Protein AF-A0A955EA61-F1 (afdb_monomer_lite)

Secondary structure (DSSP, 8-state):
--HHHHHHHGGGS-HHHHHHHHTPPP--SSS-SS-HHHHHHHHT-S-HHHHHHHHHHHH--

Foldseek 3Di:
DDPVVLVVLLVQADPVVNVCVVPPDDPPDDDDLDDSVLLSVLSPDNDNVVSVVSSVVSVVD

Sequence (61 aa):
RARATQIMNLRLLAPDIQEEILYLPLTMSGRDALTEKRVRPIAVTPDWRVQRAMWRELRDA

Radius of gyration: 11.69 Å; chains: 1; bounding box: 29×18×33 Å

pLDDT: mean 89.65, std 7.68, range [62.62, 98.25]

Structure (mmCIF, N/CA/C/O backbone):
data_AF-A0A955EA61-F1
#
_entry.id   AF-A0A955EA61-F1
#
loop_
_atom_site.group_PDB
_atom_site.id
_atom_site.type_symbol
_atom_site.label_atom_id
_atom_site.label_alt_id
_atom_site.label_comp_id
_atom_site.label_asym_id
_atom_site.label_entity_id
_atom_site.label_seq_id
_atom_site.pdbx_PDB_ins_code
_atom_site.Cartn_x
_atom_site.Cartn_y
_atom_site.Cartn_z
_atom_site.occupancy
_atom_site.B_iso_or_equiv
_atom_site.auth_seq_id
_atom_site.auth_comp_id
_atom_site.auth_asym_id
_atom_site.auth_atom_id
_atom_site.pdbx_PDB_model_num
ATOM 1 N N . ARG A 1 1 ? 15.253 -5.618 1.423 1.00 62.62 1 AR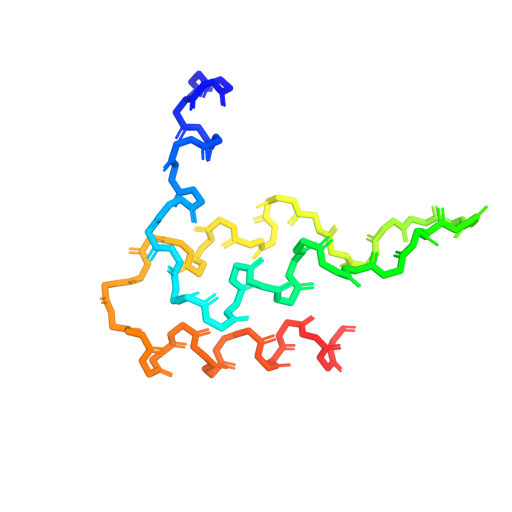G A N 1
ATOM 2 C CA . ARG A 1 1 ? 14.900 -4.587 0.411 1.00 62.62 1 ARG A CA 1
ATOM 3 C C . ARG A 1 1 ? 14.892 -3.234 1.113 1.00 62.62 1 ARG A C 1
ATOM 5 O O . ARG A 1 1 ? 14.399 -3.180 2.232 1.00 62.62 1 ARG A O 1
ATOM 12 N N . ALA A 1 2 ? 15.478 -2.193 0.522 1.00 78.56 2 ALA A N 1
ATOM 13 C CA . ALA A 1 2 ? 15.535 -0.871 1.148 1.00 78.56 2 ALA A CA 1
ATOM 14 C C . ALA A 1 2 ? 14.130 -0.246 1.263 1.00 78.56 2 ALA A C 1
ATOM 16 O O . ALA A 1 2 ? 13.310 -0.411 0.356 1.00 78.56 2 ALA A O 1
ATOM 17 N N . ARG A 1 3 ? 13.867 0.485 2.357 1.00 78.75 3 ARG A N 1
ATOM 18 C CA . ARG A 1 3 ? 12.588 1.186 2.603 1.00 78.75 3 ARG A CA 1
ATOM 19 C C . ARG A 1 3 ? 12.228 2.164 1.481 1.00 78.75 3 ARG A C 1
ATOM 21 O O . ARG A 1 3 ? 11.081 2.202 1.054 1.00 78.75 3 ARG A O 1
ATOM 28 N N . ALA A 1 4 ? 13.217 2.873 0.934 1.00 84.94 4 ALA A N 1
ATOM 29 C CA . ALA A 1 4 ? 13.015 3.781 -0.195 1.00 84.94 4 ALA A CA 1
ATOM 30 C C . ALA A 1 4 ? 12.424 3.061 -1.421 1.00 84.94 4 ALA A C 1
ATOM 32 O O . ALA A 1 4 ? 11.463 3.533 -2.015 1.00 84.94 4 ALA A O 1
ATOM 33 N N . THR A 1 5 ? 12.919 1.865 -1.754 1.00 85.62 5 THR A N 1
ATOM 34 C CA . THR A 1 5 ? 12.390 1.071 -2.874 1.00 85.62 5 THR A CA 1
ATOM 35 C C . THR A 1 5 ? 10.935 0.659 -2.66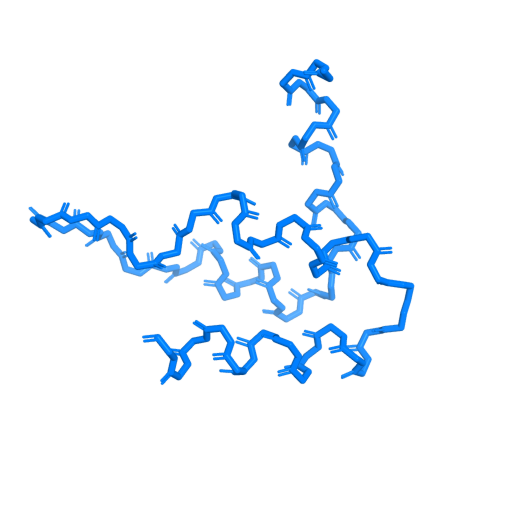0 1.00 85.62 5 THR A C 1
ATOM 37 O O . THR A 1 5 ? 10.197 0.536 -3.627 1.00 85.62 5 THR A O 1
ATOM 40 N N . GLN A 1 6 ? 10.511 0.405 -1.419 1.00 82.44 6 GLN A N 1
ATOM 41 C CA . GLN A 1 6 ? 9.119 0.044 -1.120 1.00 82.44 6 GLN A CA 1
ATOM 42 C C . GLN A 1 6 ? 8.185 1.222 -1.386 1.00 82.44 6 GLN A C 1
ATOM 44 O O . GLN A 1 6 ? 7.204 1.057 -2.104 1.00 82.44 6 GLN A O 1
ATOM 49 N N . ILE A 1 7 ? 8.560 2.407 -0.900 1.00 83.62 7 ILE A N 1
ATOM 50 C CA . ILE A 1 7 ? 7.818 3.651 -1.128 1.00 83.62 7 ILE A CA 1
ATOM 51 C C . ILE A 1 7 ? 7.726 3.948 -2.629 1.00 83.62 7 ILE A C 1
ATOM 53 O O . ILE A 1 7 ? 6.643 4.225 -3.134 1.00 83.62 7 ILE A O 1
ATOM 57 N N . MET A 1 8 ? 8.831 3.805 -3.369 1.00 88.00 8 MET A N 1
ATOM 58 C CA . MET A 1 8 ? 8.842 4.074 -4.811 1.00 88.00 8 MET A CA 1
ATOM 59 C C . MET A 1 8 ? 7.930 3.141 -5.616 1.00 88.00 8 MET A C 1
ATOM 61 O O . MET A 1 8 ? 7.365 3.578 -6.616 1.00 88.00 8 MET A O 1
ATOM 65 N N . ASN A 1 9 ? 7.732 1.890 -5.183 1.00 87.56 9 ASN A N 1
ATOM 66 C CA . ASN A 1 9 ? 6.826 0.977 -5.891 1.00 87.56 9 ASN A CA 1
ATOM 67 C C . ASN A 1 9 ? 5.365 1.429 -5.806 1.00 87.56 9 ASN A C 1
ATOM 69 O O . ASN A 1 9 ? 4.595 1.080 -6.690 1.00 87.56 9 ASN A O 1
ATOM 73 N N . LEU A 1 10 ? 4.969 2.220 -4.801 1.00 85.81 10 LEU A N 1
ATOM 74 C CA . LEU A 1 10 ? 3.589 2.713 -4.701 1.00 85.81 10 LEU A CA 1
ATOM 75 C C . LEU A 1 10 ? 3.198 3.577 -5.909 1.00 85.81 10 LEU A C 1
ATOM 77 O O . LEU A 1 10 ? 2.025 3.628 -6.271 1.00 85.81 10 LEU A O 1
ATOM 81 N N . ARG A 1 11 ? 4.177 4.169 -6.610 1.00 91.25 11 ARG A N 1
ATOM 82 C CA . ARG A 1 11 ? 3.956 4.903 -7.864 1.00 91.25 11 ARG A CA 1
ATOM 83 C C . ARG A 1 11 ? 3.446 4.019 -9.015 1.00 91.25 11 ARG A C 1
ATOM 85 O O . ARG A 1 11 ? 2.927 4.552 -9.987 1.00 91.25 11 ARG A O 1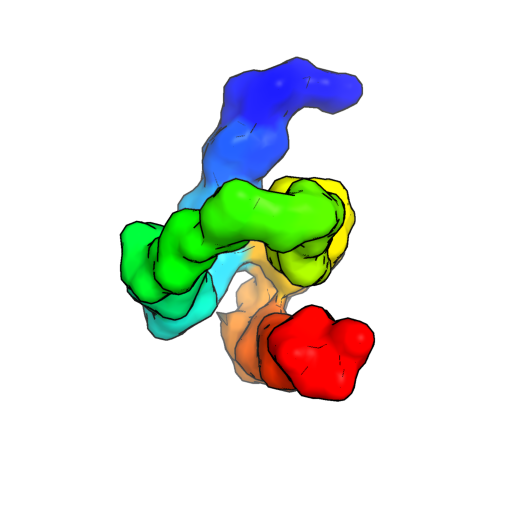
ATOM 92 N N . LEU A 1 12 ? 3.591 2.696 -8.915 1.00 95.19 12 LEU A N 1
ATOM 93 C CA . LEU A 1 12 ? 3.148 1.727 -9.927 1.00 95.19 12 LEU A CA 1
ATOM 94 C C . LEU A 1 12 ? 1.675 1.317 -9.775 1.00 95.19 12 LEU A C 1
ATOM 96 O O . LEU A 1 12 ? 1.139 0.608 -10.630 1.00 95.19 12 LEU A O 1
ATOM 100 N N . LEU A 1 13 ? 1.023 1.740 -8.690 1.00 97.00 13 LEU A N 1
ATOM 101 C CA . LEU A 1 13 ? -0.403 1.513 -8.491 1.00 97.00 13 LEU A CA 1
ATOM 102 C C . LEU A 1 13 ? -1.235 2.280 -9.525 1.00 97.00 13 LEU A C 1
ATOM 104 O O . LEU A 1 13 ? -0.836 3.348 -9.993 1.00 97.00 13 LEU A O 1
ATOM 108 N N . ALA A 1 14 ? -2.408 1.742 -9.846 1.00 97.62 14 ALA A N 1
ATOM 109 C CA . ALA A 1 14 ? -3.412 2.441 -10.628 1.00 97.62 14 ALA A CA 1
ATOM 110 C C . ALA A 1 14 ? -3.765 3.784 -9.948 1.00 97.62 14 ALA A C 1
ATOM 112 O O . ALA A 1 14 ? -3.842 3.825 -8.715 1.00 97.62 14 ALA A O 1
ATOM 113 N N . PRO A 1 15 ? -3.986 4.871 -10.715 1.00 96.81 15 PRO A N 1
ATOM 114 C CA . PRO A 1 15 ? -4.208 6.203 -10.145 1.00 96.81 15 PRO A CA 1
ATOM 115 C C . PRO A 1 15 ? -5.349 6.265 -9.119 1.00 96.81 15 PRO A C 1
ATOM 117 O O . PRO A 1 15 ? -5.191 6.851 -8.055 1.00 96.81 15 PRO A O 1
ATOM 120 N N . ASP A 1 16 ? -6.458 5.577 -9.387 1.00 97.25 16 ASP A N 1
ATOM 121 C CA . ASP A 1 16 ? -7.617 5.495 -8.494 1.00 97.25 16 ASP A CA 1
ATOM 122 C C . ASP A 1 16 ? -7.284 4.832 -7.146 1.00 97.25 16 ASP A C 1
ATOM 124 O O . ASP A 1 16 ? -7.719 5.296 -6.095 1.00 97.25 16 ASP A O 1
ATOM 128 N N . ILE A 1 17 ? -6.426 3.808 -7.148 1.00 96.00 17 ILE A N 1
ATOM 129 C CA . ILE A 1 17 ? -5.966 3.151 -5.916 1.00 96.00 17 ILE A CA 1
ATOM 130 C C . ILE A 1 17 ? -5.054 4.089 -5.110 1.00 96.00 17 ILE A C 1
ATOM 132 O O . ILE A 1 17 ? -5.099 4.094 -3.880 1.00 96.00 17 ILE A O 1
ATOM 136 N N . GLN A 1 18 ? -4.220 4.890 -5.783 1.00 94.94 18 GLN A N 1
ATOM 137 C CA . GLN A 1 18 ? -3.381 5.886 -5.107 1.00 94.94 18 GLN A CA 1
ATOM 138 C C . GLN A 1 18 ? -4.232 6.948 -4.412 1.00 94.94 18 GLN A C 1
ATOM 140 O O . GLN A 1 18 ? -3.952 7.281 -3.262 1.00 94.94 18 GLN A O 1
ATOM 145 N N . GLU A 1 19 ? -5.273 7.444 -5.082 1.00 95.12 19 GLU A N 1
ATOM 146 C CA . GLU A 1 19 ? -6.226 8.386 -4.493 1.00 95.12 19 GLU A CA 1
ATOM 147 C C . GLU A 1 19 ? -6.937 7.777 -3.282 1.00 95.12 19 GLU A C 1
ATOM 149 O O . GLU A 1 19 ? -6.946 8.393 -2.217 1.00 95.12 19 GLU A O 1
ATOM 154 N N . GLU A 1 20 ? -7.448 6.546 -3.387 1.00 93.56 20 GLU A N 1
ATOM 155 C CA . GLU A 1 20 ? -8.083 5.876 -2.248 1.00 93.56 20 GLU A CA 1
ATOM 156 C C . GLU A 1 20 ? -7.136 5.767 -1.047 1.00 93.56 20 GLU A C 1
ATOM 158 O O . GLU A 1 20 ? -7.550 6.076 0.067 1.00 93.56 20 GLU A O 1
ATOM 163 N N . ILE A 1 21 ? -5.865 5.400 -1.259 1.00 90.94 21 ILE A N 1
ATOM 164 C CA . ILE A 1 21 ? -4.853 5.325 -0.191 1.00 90.94 21 ILE A CA 1
ATOM 165 C C . ILE A 1 21 ? -4.597 6.696 0.448 1.00 90.94 21 ILE A C 1
ATOM 167 O O . ILE A 1 21 ? -4.479 6.783 1.670 1.00 90.94 21 ILE A O 1
ATOM 171 N N . LEU A 1 22 ? -4.496 7.757 -0.356 1.00 90.62 22 LEU A N 1
ATOM 172 C CA . LEU A 1 22 ? -4.247 9.119 0.132 1.00 90.62 22 LEU A CA 1
ATOM 173 C C . LEU A 1 22 ? -5.390 9.649 1.004 1.00 90.62 22 LEU A C 1
ATOM 175 O O . LEU A 1 22 ? -5.140 10.438 1.915 1.00 90.62 22 LEU A O 1
ATOM 179 N N . TYR A 1 23 ? -6.619 9.206 0.737 1.00 91.75 23 TYR A N 1
ATOM 180 C CA . TYR A 1 23 ? -7.823 9.623 1.455 1.00 91.75 23 TYR A CA 1
ATOM 181 C C . TYR A 1 23 ? -8.343 8.578 2.450 1.00 91.75 23 TYR A C 1
ATOM 183 O O . TYR A 1 23 ? -9.483 8.687 2.911 1.00 91.75 23 TYR A O 1
ATOM 191 N N . LEU A 1 24 ? -7.532 7.578 2.813 1.00 87.88 24 LEU A N 1
ATOM 192 C CA . LEU A 1 24 ? -7.930 6.612 3.833 1.00 87.88 24 LEU A CA 1
ATOM 193 C C . LEU A 1 24 ? -8.220 7.317 5.166 1.00 87.88 24 LEU A C 1
ATOM 195 O O . LEU A 1 24 ? -7.440 8.173 5.600 1.00 87.88 24 LEU A O 1
ATOM 199 N N . PRO A 1 25 ? -9.315 6.945 5.852 1.00 85.88 25 PRO A N 1
ATOM 200 C CA . PRO A 1 25 ? -9.572 7.449 7.187 1.00 85.88 25 PRO A CA 1
ATOM 201 C C . PRO A 1 25 ? -8.453 7.002 8.129 1.00 85.88 25 PRO A C 1
ATOM 203 O O . PRO A 1 25 ? -7.932 5.891 8.027 1.00 85.88 25 PRO A O 1
ATOM 206 N N . LEU A 1 26 ? 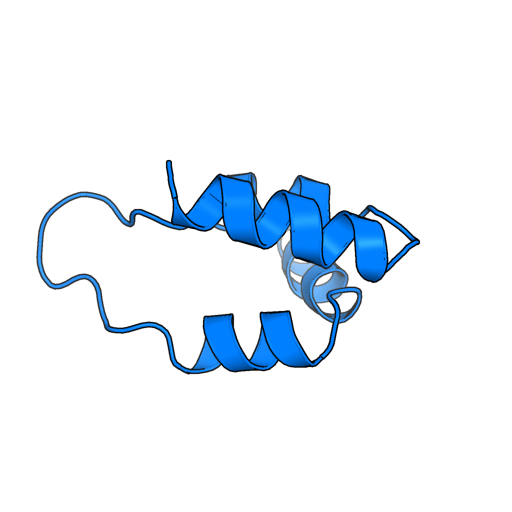-8.102 7.869 9.077 1.00 83.44 26 LEU A N 1
ATOM 207 C CA . LEU A 1 26 ? -7.131 7.529 10.108 1.00 83.44 26 LEU A CA 1
ATOM 208 C C . LEU A 1 26 ? -7.678 6.397 10.981 1.00 83.44 26 LEU A C 1
ATOM 210 O O . LEU A 1 26 ? -8.753 6.515 11.573 1.00 83.44 26 LEU A O 1
ATOM 214 N N . THR A 1 27 ? -6.904 5.326 11.124 1.00 83.62 27 THR A N 1
ATOM 215 C CA . THR A 1 27 ? -7.197 4.282 12.106 1.00 83.62 27 THR A CA 1
ATOM 216 C C . THR A 1 27 ? -6.957 4.838 13.508 1.00 83.62 27 THR A C 1
ATOM 218 O O . THR A 1 27 ? -5.819 5.024 13.935 1.00 83.62 27 THR A O 1
ATOM 221 N N . MET A 1 28 ? -8.039 5.137 14.233 1.00 80.00 28 MET A N 1
ATOM 222 C CA . MET A 1 28 ? -7.966 5.768 15.561 1.00 80.00 28 MET A CA 1
ATOM 223 C C . MET A 1 28 ? -7.711 4.777 16.706 1.00 80.00 28 MET A C 1
ATOM 225 O O . MET A 1 28 ? -7.329 5.181 17.801 1.00 80.00 28 MET A O 1
ATOM 229 N N . SER A 1 29 ? -7.933 3.481 16.478 1.00 77.44 29 SER A N 1
ATOM 230 C CA . SER A 1 29 ? -7.652 2.417 17.445 1.00 77.44 29 SER A CA 1
ATOM 231 C C . SER A 1 29 ? -7.547 1.060 16.744 1.00 77.44 29 SER A C 1
ATOM 233 O O . SER A 1 29 ? -8.116 0.866 15.672 1.00 77.44 29 SER A O 1
ATOM 235 N N . GLY A 1 30 ? -6.830 0.112 17.351 1.00 79.88 30 GLY A N 1
ATOM 236 C CA . GLY A 1 30 ? -6.622 -1.221 16.777 1.00 79.88 30 GLY A CA 1
ATOM 237 C C . GLY A 1 30 ? -5.490 -1.280 15.745 1.00 79.88 30 GLY A C 1
ATOM 238 O O . GLY A 1 30 ? -4.637 -0.396 15.682 1.00 79.88 30 GLY A O 1
ATOM 239 N N . ARG A 1 31 ? -5.433 -2.376 14.979 1.00 75.06 31 ARG A N 1
ATOM 240 C CA . ARG A 1 31 ? -4.465 -2.531 13.881 1.00 75.06 31 ARG A CA 1
ATOM 241 C C . ARG A 1 31 ? -5.040 -1.939 12.605 1.00 75.06 31 ARG A C 1
ATOM 243 O O . ARG A 1 31 ? -6.212 -2.151 12.316 1.00 75.06 31 ARG A O 1
ATOM 250 N N . ASP A 1 32 ? -4.179 -1.297 11.824 1.00 80.06 32 ASP A N 1
ATOM 251 C CA . ASP A 1 32 ? -4.528 -0.842 10.483 1.00 80.06 32 ASP A CA 1
ATOM 252 C C . ASP A 1 32 ? -5.026 -2.009 9.625 1.00 80.06 32 A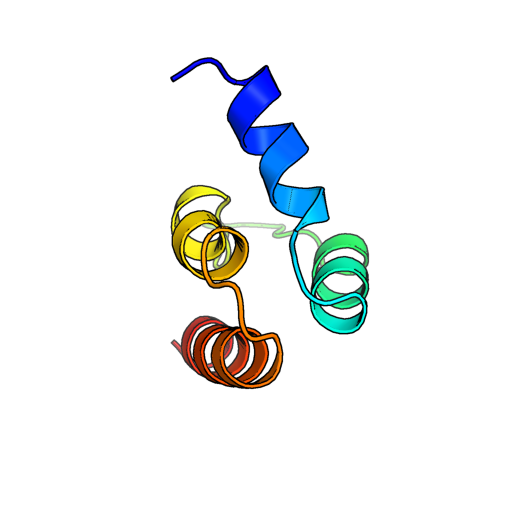SP A C 1
ATOM 254 O O . ASP A 1 32 ? -4.331 -3.022 9.468 1.00 80.06 32 ASP A O 1
ATOM 258 N N . ALA A 1 33 ? -6.221 -1.854 9.055 1.00 76.75 33 ALA A N 1
ATOM 259 C CA . ALA A 1 33 ? -6.793 -2.831 8.132 1.00 76.75 33 ALA A CA 1
ATOM 260 C C . ALA A 1 33 ? -5.928 -2.955 6.864 1.00 76.75 33 ALA A C 1
ATOM 262 O O . ALA A 1 33 ? -5.730 -4.050 6.324 1.00 76.75 33 ALA A O 1
ATOM 263 N N . LEU A 1 34 ? -5.331 -1.839 6.436 1.00 87.00 34 LEU A N 1
ATOM 264 C CA . LEU A 1 34 ? -4.468 -1.764 5.271 1.00 87.00 34 LEU A CA 1
ATOM 265 C C . LEU A 1 34 ? -3.024 -1.466 5.678 1.00 87.00 34 LEU A C 1
ATOM 267 O O . LEU A 1 34 ? -2.720 -0.433 6.259 1.00 87.00 34 LEU A O 1
ATOM 271 N N . THR A 1 35 ? -2.100 -2.355 5.317 1.00 89.19 35 THR A N 1
ATOM 272 C CA . THR A 1 35 ? -0.661 -2.148 5.541 1.00 89.19 35 THR A CA 1
ATOM 273 C C . THR A 1 35 ? 0.083 -2.154 4.215 1.00 89.19 35 THR A C 1
ATOM 275 O O . THR A 1 35 ? -0.317 -2.856 3.285 1.00 89.19 35 THR A O 1
ATOM 278 N N . GLU A 1 36 ? 1.224 -1.459 4.132 1.00 89.25 36 GLU A N 1
ATOM 279 C CA . GLU A 1 36 ? 2.071 -1.464 2.923 1.00 89.25 36 GLU A CA 1
ATOM 280 C C . GLU A 1 36 ? 2.380 -2.890 2.444 1.00 89.25 36 GLU A C 1
ATOM 282 O O . GLU A 1 36 ? 2.364 -3.161 1.246 1.00 89.25 36 GLU A O 1
ATOM 287 N N . LYS A 1 37 ? 2.585 -3.835 3.371 1.00 90.19 37 LYS A N 1
ATOM 288 C CA . LYS A 1 37 ? 2.863 -5.236 3.036 1.00 90.19 37 LYS A CA 1
ATOM 289 C C . LYS A 1 37 ? 1.706 -5.904 2.284 1.00 90.19 37 LYS A C 1
ATOM 291 O O . LYS A 1 37 ? 1.986 -6.726 1.414 1.00 90.19 37 LYS A O 1
ATOM 296 N N . ARG A 1 38 ? 0.448 -5.568 2.600 1.00 91.56 38 ARG A N 1
ATOM 297 C CA . ARG A 1 38 ? -0.740 -6.070 1.881 1.00 91.56 38 ARG A CA 1
ATOM 298 C C . ARG A 1 38 ? -0.922 -5.381 0.523 1.00 91.56 38 ARG A C 1
ATOM 300 O O . ARG A 1 38 ? -1.382 -6.023 -0.409 1.00 91.56 38 ARG A O 1
ATOM 307 N N . VAL A 1 39 ? -0.507 -4.118 0.391 1.00 92.75 39 VAL A N 1
ATOM 308 C CA . VAL A 1 39 ? -0.591 -3.347 -0.869 1.00 92.75 39 VAL A CA 1
ATOM 309 C C . VAL A 1 39 ? 0.527 -3.714 -1.851 1.00 92.75 39 VAL A C 1
ATOM 311 O O . VAL A 1 39 ? 0.349 -3.662 -3.066 1.00 92.75 39 VAL A O 1
ATOM 314 N N . ARG A 1 40 ? 1.693 -4.133 -1.355 1.00 92.69 40 ARG A N 1
ATOM 315 C CA . ARG A 1 40 ? 2.874 -4.415 -2.185 1.00 92.69 40 ARG A CA 1
ATOM 316 C C . ARG A 1 40 ? 2.635 -5.399 -3.346 1.00 92.69 40 ARG A C 1
ATOM 318 O O . ARG A 1 40 ? 3.137 -5.108 -4.430 1.00 92.69 40 ARG A O 1
ATOM 325 N N . PRO A 1 41 ? 1.920 -6.530 -3.181 1.00 94.81 41 PRO A N 1
ATOM 326 C CA . PRO A 1 41 ? 1.611 -7.436 -4.291 1.00 94.81 41 PRO A CA 1
ATOM 327 C C . PRO A 1 41 ? 0.790 -6.770 -5.405 1.00 94.81 41 PRO A C 1
ATOM 329 O O . PRO A 1 41 ? 0.971 -7.085 -6.578 1.00 94.81 41 PRO A O 1
ATOM 332 N N . ILE A 1 42 ? -0.066 -5.809 -5.050 1.00 96.56 42 ILE A N 1
ATOM 333 C CA . ILE A 1 42 ? -0.866 -5.039 -6.008 1.00 96.56 42 ILE A CA 1
ATOM 334 C C . ILE A 1 42 ? 0.063 -4.144 -6.837 1.00 96.56 42 ILE A C 1
ATOM 336 O O . ILE A 1 42 ? 0.031 -4.184 -8.060 1.00 96.56 42 ILE A O 1
ATOM 340 N N . ALA A 1 43 ? 0.978 -3.421 -6.185 1.00 94.81 43 ALA A N 1
ATOM 341 C CA . ALA A 1 43 ? 1.906 -2.501 -6.849 1.00 94.81 43 ALA A CA 1
ATOM 342 C C . ALA A 1 43 ? 2.872 -3.171 -7.846 1.00 94.81 43 ALA A C 1
ATOM 344 O O . ALA A 1 43 ? 3.354 -2.517 -8.766 1.00 94.81 43 ALA A O 1
ATOM 345 N N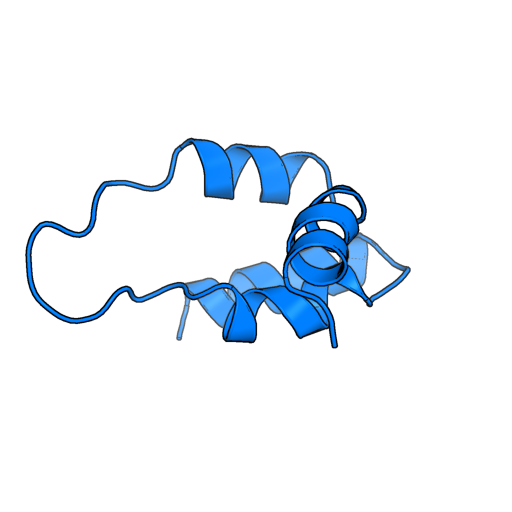 . VAL A 1 44 ? 3.185 -4.460 -7.675 1.00 94.12 44 VAL A N 1
ATOM 346 C CA . VAL A 1 44 ? 4.062 -5.200 -8.607 1.00 94.12 44 VAL A CA 1
ATOM 347 C C . VAL A 1 44 ? 3.304 -5.849 -9.768 1.00 94.12 44 VAL A C 1
ATOM 349 O O . VAL A 1 44 ? 3.933 -6.444 -10.640 1.00 94.12 44 VAL A O 1
ATOM 352 N N . THR A 1 45 ? 1.973 -5.747 -9.792 1.00 96.75 45 THR A N 1
ATOM 353 C CA . THR A 1 45 ? 1.133 -6.311 -10.853 1.00 96.75 45 THR A CA 1
ATOM 354 C C . THR A 1 45 ? 1.054 -5.332 -12.031 1.00 96.75 45 THR A C 1
ATOM 356 O O . THR A 1 45 ? 0.580 -4.217 -11.834 1.00 96.75 45 THR A O 1
ATOM 359 N N . PRO A 1 46 ? 1.477 -5.695 -13.257 1.00 94.94 46 PRO A N 1
ATOM 360 C CA . PRO A 1 46 ? 1.537 -4.744 -14.376 1.00 94.94 46 PRO A CA 1
ATOM 361 C C . PRO A 1 46 ? 0.174 -4.267 -14.902 1.00 94.94 46 PRO A C 1
ATOM 363 O O . PRO A 1 46 ? 0.076 -3.162 -15.426 1.00 94.94 46 PRO A O 1
ATOM 366 N N . ASP A 1 47 ? -0.871 -5.093 -14.790 1.00 97.81 47 ASP A N 1
ATOM 367 C CA . ASP A 1 47 ? -2.209 -4.779 -15.302 1.00 97.81 47 ASP A CA 1
ATOM 368 C C . ASP A 1 47 ? -3.074 -4.101 -14.230 1.00 97.81 47 ASP A C 1
ATOM 370 O O . ASP A 1 47 ? -3.432 -4.705 -13.217 1.00 97.81 47 ASP A O 1
ATOM 374 N N . TRP A 1 48 ? -3.480 -2.856 -14.484 1.00 98.19 48 TRP A N 1
ATOM 375 C CA . TRP A 1 48 ? -4.365 -2.095 -13.600 1.00 98.19 48 TRP A CA 1
ATOM 376 C C . TRP A 1 48 ? -5.750 -2.716 -13.404 1.00 98.19 48 TRP A C 1
ATOM 378 O O . TRP A 1 48 ? -6.367 -2.503 -12.364 1.00 98.19 48 TRP A O 1
ATOM 388 N N . ARG A 1 49 ? -6.274 -3.487 -14.362 1.00 98.12 49 ARG A N 1
ATOM 389 C CA . ARG A 1 49 ? -7.536 -4.220 -14.174 1.00 98.12 49 ARG A CA 1
ATOM 390 C C . ARG A 1 49 ? -7.383 -5.277 -13.088 1.00 98.12 49 ARG A C 1
ATOM 392 O O . ARG A 1 49 ? -8.253 -5.391 -12.228 1.00 98.12 49 ARG A O 1
ATOM 399 N N . VAL A 1 50 ? -6.261 -5.994 -13.101 1.00 98.19 50 VAL A N 1
ATOM 400 C CA . VAL A 1 50 ? -5.926 -6.985 -12.073 1.00 98.19 50 VAL A CA 1
ATOM 401 C C . VAL A 1 50 ? -5.647 -6.290 -10.744 1.00 98.19 50 VAL A C 1
ATOM 403 O O . VAL A 1 50 ? -6.183 -6.714 -9.724 1.00 98.19 50 VAL A O 1
ATOM 406 N N . GLN A 1 51 ? -4.916 -5.169 -10.749 1.00 98.25 51 GLN A N 1
ATOM 407 C CA . GLN A 1 51 ? -4.702 -4.387 -9.529 1.00 98.25 51 GLN A CA 1
ATOM 408 C C . GLN A 1 51 ? -6.020 -3.981 -8.862 1.00 98.25 51 GLN A C 1
ATOM 410 O O . GLN A 1 51 ? -6.169 -4.151 -7.656 1.00 98.25 51 GLN A O 1
ATOM 415 N N . ARG A 1 52 ? -6.996 -3.489 -9.636 1.00 97.94 52 ARG A N 1
ATOM 416 C CA . ARG A 1 52 ? -8.318 -3.101 -9.118 1.00 97.94 52 ARG A CA 1
ATOM 417 C C . ARG A 1 52 ? -9.105 -4.279 -8.556 1.00 97.94 52 ARG A C 1
ATOM 419 O O . ARG A 1 52 ? -9.802 -4.107 -7.562 1.00 97.94 52 ARG A O 1
ATOM 426 N N . ALA A 1 53 ? -9.006 -5.458 -9.170 1.00 97.94 53 ALA A N 1
ATOM 427 C CA . ALA A 1 53 ? -9.632 -6.666 -8.636 1.00 97.94 53 ALA A CA 1
ATOM 428 C C . ALA A 1 53 ? -9.024 -7.040 -7.274 1.00 97.94 53 ALA A C 1
ATOM 430 O O . ALA A 1 53 ? -9.748 -7.136 -6.287 1.00 97.94 53 ALA A O 1
ATOM 431 N N . MET A 1 54 ? -7.691 -7.114 -7.197 1.00 97.31 54 MET A N 1
ATOM 432 C CA . MET A 1 54 ? -6.972 -7.397 -5.949 1.00 97.31 54 MET A CA 1
ATOM 433 C C . MET A 1 54 ? -7.234 -6.341 -4.869 1.00 97.31 54 MET A C 1
ATOM 435 O O . MET A 1 54 ? -7.307 -6.663 -3.688 1.00 97.31 54 MET A O 1
ATOM 439 N N . TRP A 1 55 ? -7.357 -5.070 -5.258 1.00 96.44 55 TRP A N 1
ATOM 440 C CA . TRP A 1 55 ? -7.652 -3.971 -4.342 1.00 96.44 55 TRP A CA 1
ATOM 441 C C . TRP A 1 55 ? -9.036 -4.099 -3.706 1.00 96.44 55 TRP A C 1
ATOM 443 O O . TRP A 1 55 ? -9.167 -3.913 -2.500 1.00 96.44 55 TRP A O 1
ATOM 453 N N . ARG A 1 56 ? -10.055 -4.472 -4.491 1.00 95.12 56 ARG A N 1
ATOM 454 C CA . ARG A 1 56 ? -11.407 -4.737 -3.974 1.00 95.12 56 ARG A CA 1
ATOM 455 C C . ARG A 1 56 ? -11.400 -5.903 -2.993 1.00 95.12 56 ARG A C 1
ATOM 457 O O . ARG A 1 56 ? -11.840 -5.738 -1.865 1.00 95.12 56 ARG A O 1
ATOM 464 N N . GLU A 1 57 ? -10.786 -7.023 -3.373 1.00 94.62 57 GLU A N 1
ATOM 465 C CA . GLU A 1 57 ? -10.634 -8.185 -2.486 1.00 94.62 57 GLU A CA 1
ATOM 466 C C . GLU A 1 57 ? -9.907 -7.831 -1.182 1.00 94.62 57 GLU A C 1
ATOM 468 O O . GLU A 1 57 ? -10.289 -8.286 -0.109 1.00 94.62 57 GLU A O 1
ATOM 473 N N . LEU A 1 58 ? -8.869 -6.995 -1.260 1.00 93.06 58 LEU A N 1
ATOM 474 C CA . LEU A 1 58 ? -8.120 -6.537 -0.094 1.00 93.06 58 LEU A CA 1
ATOM 475 C C . LEU A 1 58 ? -8.957 -5.650 0.839 1.00 93.06 58 LEU A C 1
ATOM 477 O O . LEU A 1 58 ? -8.741 -5.680 2.049 1.00 93.06 58 LEU A O 1
ATOM 481 N N . ARG A 1 59 ? -9.864 -4.843 0.286 1.00 88.50 59 ARG A N 1
ATOM 482 C CA . ARG A 1 59 ? -10.749 -3.959 1.053 1.00 88.50 59 ARG A CA 1
ATOM 483 C C . ARG A 1 59 ? -11.922 -4.697 1.690 1.00 88.50 59 ARG A C 1
ATOM 485 O O . ARG A 1 59 ? -12.364 -4.288 2.760 1.00 88.50 59 ARG A O 1
ATOM 492 N N . ASP A 1 60 ? -12.394 -5.755 1.044 1.00 82.81 60 ASP A N 1
ATOM 493 C CA . ASP A 1 60 ? -13.537 -6.547 1.498 1.00 82.81 60 ASP A CA 1
ATOM 494 C C . ASP A 1 60 ? -13.143 -7.634 2.530 1.00 82.81 60 ASP A C 1
ATOM 496 O O . ASP A 1 60 ? -14.019 -8.333 3.042 1.00 82.81 60 ASP A O 1
ATOM 500 N N . ALA A 1 61 ? -11.843 -7.770 2.843 1.00 73.69 61 ALA A N 1
ATOM 501 C CA . ALA A 1 61 ? -11.256 -8.799 3.717 1.00 73.69 61 ALA A CA 1
ATOM 502 C C . ALA A 1 61 ? -10.613 -8.256 5.004 1.00 73.69 61 ALA A C 1
ATOM 504 O O . ALA A 1 61 ? -11.070 -8.669 6.093 1.00 73.69 61 ALA A O 1
#